Protein AF-A0A0C3G8M4-F1 (afdb_monomer_lite)

Secondary structure (DSSP, 8-state):
-----------------------SS-SS--S---------------SPPPTT-HHHHHHHHHHHHHHHHHH-TTS-GGGHHHHHT-----HHHHHHHGGGS-SSEEPTTT-PEESS-----HHHHHHHHHHHHHHHHHHHHHHHHHHHHHHHHHHHHTT--

Organism: Oidiodendron maius (strain Zn) (NCBI:txid913774)

Sequence (161 aa):
MAFDLSDSEDLHKNSQPQATIQVALQRTVSRASTSNPENTTIEVDTRPIWPGRPELIYQAYLDAKEAWLAINIAVNPAQYRSKRGLTRWSKSWCRQNKKFLPYQRLDLESETLIPGDPNWSYEELYAWLNWDEKKQEEADQEAEAELIAALQVDSAEFGRV

Radius of gyration: 31.01 Å; chains: 1; bounding box: 56×53×123 Å

Foldseek 3Di:
DDDDDDDDDDDDPDDDDDDDPPPDPPDDDPDDDDDDPPPPPPPDPPDDDDCLALVNLLVVVVVVLVVVCVVVVVDDSVCSCVVVVQDDDDPVVLVVCVVVHDQWDADPVVRDTDDDGDPDDSSSSSSSVSVVVVVVVVVVVVVVVVVVVVVVVVVVVVPPD

Structure (mmCIF, N/CA/C/O backbone):
data_AF-A0A0C3G8M4-F1
#
_entry.id   AF-A0A0C3G8M4-F1
#
loop_
_atom_site.group_PDB
_atom_site.id
_atom_site.type_symbol
_atom_site.label_atom_id
_atom_site.label_alt_id
_atom_site.label_comp_id
_atom_site.label_asym_id
_atom_site.label_entity_id
_atom_site.label_seq_id
_atom_site.pdbx_PDB_ins_code
_atom_site.Cartn_x
_atom_site.Cartn_y
_atom_site.Cartn_z
_atom_site.occupancy
_atom_site.B_iso_or_equiv
_atom_site.auth_seq_id
_atom_site.auth_comp_id
_atom_site.auth_asym_id
_atom_site.auth_atom_id
_atom_site.pdbx_PDB_model_num
ATOM 1 N N . MET A 1 1 ? -3.739 -6.462 71.112 1.00 41.91 1 MET A N 1
ATOM 2 C CA . MET A 1 1 ? -5.098 -5.968 71.404 1.00 41.91 1 MET A CA 1
ATOM 3 C C . MET A 1 1 ? -5.813 -5.848 70.076 1.00 41.91 1 MET A C 1
ATOM 5 O O . MET A 1 1 ? -5.418 -5.024 69.265 1.00 41.91 1 MET A O 1
ATOM 9 N N . ALA A 1 2 ? -6.729 -6.778 69.822 1.00 41.50 2 ALA A N 1
ATOM 10 C CA . ALA A 1 2 ? -7.570 -6.814 68.635 1.00 41.50 2 ALA A CA 1
ATOM 11 C C . ALA A 1 2 ? -8.756 -5.864 68.835 1.00 41.50 2 ALA A C 1
ATOM 13 O O . ALA A 1 2 ? -9.318 -5.834 69.929 1.00 41.50 2 ALA A O 1
ATOM 14 N N . PHE A 1 3 ? -9.118 -5.115 67.796 1.00 38.81 3 PHE A N 1
ATOM 15 C CA . PHE A 1 3 ? -10.415 -4.456 67.695 1.00 38.81 3 PHE A CA 1
ATOM 16 C C . PHE A 1 3 ? -11.045 -4.879 66.371 1.00 38.81 3 PHE A C 1
ATOM 18 O O . PHE A 1 3 ? -10.605 -4.487 65.293 1.00 38.81 3 PHE A O 1
ATOM 25 N N . ASP A 1 4 ? -12.009 -5.775 66.527 1.00 44.59 4 ASP A N 1
ATOM 26 C CA . ASP A 1 4 ? -13.005 -6.218 65.565 1.00 44.59 4 ASP A CA 1
ATOM 27 C C . ASP A 1 4 ? -14.141 -5.184 65.546 1.00 44.59 4 ASP A C 1
ATOM 29 O O . ASP A 1 4 ? -14.613 -4.782 66.610 1.00 44.59 4 ASP A O 1
ATOM 33 N N . LEU A 1 5 ? -14.531 -4.734 64.354 1.00 48.66 5 LEU A N 1
ATOM 34 C CA . LEU A 1 5 ? -15.739 -3.948 64.094 1.00 48.66 5 LEU A CA 1
ATOM 35 C C . LEU A 1 5 ? -16.257 -4.335 62.702 1.00 48.66 5 LEU A C 1
ATOM 37 O O . LEU A 1 5 ? -16.061 -3.624 61.716 1.00 48.66 5 LEU A O 1
ATOM 41 N N . SER A 1 6 ? -16.880 -5.510 62.639 1.00 44.38 6 SER A N 1
ATOM 42 C CA . SER A 1 6 ? -17.955 -5.780 61.679 1.00 44.38 6 SER A CA 1
ATOM 43 C C . SER A 1 6 ? -19.245 -5.065 62.127 1.00 44.38 6 SER A C 1
ATOM 45 O O . SER A 1 6 ? -19.394 -4.762 63.307 1.00 44.38 6 SER A O 1
ATOM 47 N N . ASP A 1 7 ? -20.159 -4.854 61.177 1.00 41.88 7 ASP A N 1
ATOM 48 C CA . ASP A 1 7 ? -21.487 -4.210 61.256 1.00 41.88 7 ASP A CA 1
ATOM 49 C C . ASP A 1 7 ? -21.572 -2.676 61.180 1.00 41.88 7 ASP A C 1
ATOM 51 O O . ASP A 1 7 ? -21.443 -1.951 62.163 1.00 41.88 7 ASP A O 1
ATOM 55 N N . SER A 1 8 ? -21.942 -2.197 59.985 1.00 43.78 8 SER A N 1
ATOM 56 C CA . SER A 1 8 ? -22.914 -1.108 59.821 1.00 43.78 8 SER A CA 1
ATOM 57 C C . SER A 1 8 ? -23.471 -1.144 58.390 1.00 43.78 8 SER A C 1
ATOM 59 O O . SER A 1 8 ? -23.094 -0.337 57.538 1.00 43.78 8 SER A O 1
ATOM 61 N N . GLU A 1 9 ? -24.345 -2.115 58.109 1.00 45.56 9 GLU A N 1
ATOM 62 C CA . GLU A 1 9 ? -25.248 -2.048 56.955 1.00 45.56 9 GLU A CA 1
ATOM 63 C C . GLU A 1 9 ? -26.303 -0.948 57.147 1.00 45.56 9 GLU A C 1
ATOM 65 O O . GLU A 1 9 ? -26.713 -0.637 58.263 1.00 45.56 9 GLU A O 1
ATOM 70 N N . ASP A 1 10 ? -26.747 -0.426 56.002 1.00 48.16 10 ASP A N 1
ATOM 71 C CA . ASP A 1 10 ? -27.978 0.325 55.766 1.00 48.16 10 ASP A CA 1
ATOM 72 C C . ASP A 1 10 ? -28.156 1.679 56.453 1.00 48.16 10 ASP A C 1
ATOM 74 O O . ASP A 1 10 ? -28.512 1.747 57.623 1.00 48.16 10 ASP A O 1
ATOM 78 N N . LEU A 1 11 ? -28.088 2.761 55.653 1.00 39.59 11 LEU A N 1
ATOM 79 C CA . LEU A 1 11 ? -29.050 3.878 55.729 1.00 39.59 11 LEU A CA 1
ATOM 80 C C . LEU A 1 11 ? -28.823 4.986 54.683 1.00 39.59 11 LEU A C 1
ATOM 82 O O . LEU A 1 11 ? -28.688 6.137 55.054 1.00 39.59 11 LEU A O 1
ATOM 86 N N . HIS A 1 12 ? -28.882 4.713 53.372 1.00 40.25 12 HIS A N 1
ATOM 87 C CA . HIS A 1 12 ? -29.199 5.779 52.393 1.00 40.25 12 HIS A CA 1
ATOM 88 C C . HIS A 1 12 ? -30.019 5.257 51.200 1.00 40.25 12 HIS A C 1
ATOM 90 O O . HIS A 1 12 ? -29.589 5.274 50.050 1.00 40.25 12 HIS A O 1
ATOM 96 N N . LYS A 1 13 ? -31.262 4.845 51.477 1.00 44.50 13 LYS A N 1
ATOM 97 C CA . LYS A 1 13 ? -32.354 4.870 50.492 1.00 44.50 13 LYS A CA 1
ATOM 98 C C . LYS A 1 13 ? -32.983 6.268 50.496 1.00 44.50 13 LYS A C 1
ATOM 100 O O . LYS A 1 13 ? -33.860 6.544 51.301 1.00 44.50 13 LYS A O 1
ATOM 105 N N . ASN A 1 14 ? -32.530 7.132 49.594 1.00 39.69 14 ASN A N 1
ATOM 106 C CA . ASN A 1 14 ? -33.237 8.333 49.130 1.00 39.69 14 ASN A CA 1
ATOM 107 C C . ASN A 1 14 ? -33.026 8.359 47.608 1.00 39.69 14 ASN A C 1
ATOM 109 O O . ASN A 1 14 ? -31.918 8.598 47.149 1.00 39.69 14 ASN A O 1
ATOM 113 N N . SER A 1 15 ? -33.938 7.802 46.810 1.00 38.66 15 SER A N 1
ATOM 114 C CA . SER A 1 15 ? -35.188 8.428 46.354 1.00 38.66 15 SER A CA 1
ATOM 115 C C . SER A 1 15 ? -34.935 9.716 45.571 1.00 38.66 15 SER A C 1
ATOM 117 O O . SER A 1 15 ? -34.394 10.659 46.142 1.00 38.66 15 SER A O 1
ATOM 119 N N . GLN A 1 16 ? -35.400 9.709 44.308 1.00 41.69 16 GLN A N 1
ATOM 120 C CA . GLN A 1 16 ? -35.705 10.809 43.362 1.00 41.69 16 GLN A CA 1
ATOM 121 C C . GLN A 1 16 ? -35.041 10.588 41.976 1.00 41.69 16 GLN A C 1
ATOM 123 O O . GLN A 1 16 ? -34.040 9.886 41.880 1.00 41.69 16 GLN A O 1
ATOM 128 N N . PRO A 1 17 ? -35.587 11.145 40.879 1.00 42.00 17 PRO A N 1
ATOM 129 C CA . PRO A 1 17 ? -36.802 10.699 40.196 1.00 42.00 17 PRO A CA 1
ATOM 130 C C . PRO A 1 17 ? -36.542 10.451 38.688 1.00 42.00 17 PRO A C 1
ATOM 132 O O . PRO A 1 17 ? -35.476 10.745 38.152 1.00 42.00 17 PRO A O 1
ATOM 135 N N . GLN A 1 18 ? -37.541 9.922 37.976 1.00 41.81 18 GLN A N 1
ATOM 136 C CA . GLN A 1 18 ? -37.611 9.988 36.510 1.00 41.81 18 GLN A CA 1
ATOM 137 C C . GLN A 1 18 ? -37.391 11.430 36.020 1.00 41.81 18 GLN A C 1
ATOM 139 O O . GLN A 1 18 ? -37.989 12.332 36.602 1.00 41.81 18 GLN A O 1
ATOM 144 N N . ALA A 1 19 ? -36.619 11.621 34.939 1.00 43.34 19 ALA A N 1
ATOM 145 C CA . ALA A 1 19 ? -36.952 12.486 33.791 1.00 43.34 19 ALA A CA 1
ATOM 146 C C . ALA A 1 19 ? -35.709 12.976 33.013 1.00 43.34 19 ALA A C 1
ATOM 148 O O . ALA A 1 19 ? -34.816 13.619 33.553 1.00 43.34 19 ALA A O 1
ATOM 149 N N . THR A 1 20 ? -35.766 12.769 31.694 1.00 44.38 20 THR A N 1
ATOM 150 C CA . THR A 1 20 ? -35.344 13.741 30.671 1.00 44.38 20 THR A CA 1
ATOM 151 C C . THR A 1 20 ? -33.845 13.995 30.476 1.00 44.38 20 THR A C 1
ATOM 153 O O . THR A 1 20 ? -33.296 15.001 30.910 1.00 44.38 20 THR A O 1
ATOM 156 N N . ILE A 1 21 ? -33.228 13.184 29.611 1.00 40.62 21 ILE A N 1
ATOM 157 C CA . ILE A 1 21 ? -32.166 13.661 28.710 1.00 40.62 21 ILE A CA 1
ATOM 158 C C . ILE A 1 21 ? -32.706 13.572 27.276 1.00 40.62 21 ILE A C 1
ATOM 160 O O . ILE A 1 21 ? -32.332 12.724 26.477 1.00 40.62 21 ILE A O 1
ATOM 164 N N . GLN A 1 22 ? -33.665 14.448 26.976 1.00 45.41 22 GLN A N 1
ATOM 165 C CA . GLN A 1 22 ? -34.010 14.866 25.617 1.00 45.41 22 GLN A CA 1
ATOM 166 C C . GLN A 1 22 ? -33.987 16.394 25.581 1.00 45.41 22 GLN A C 1
ATOM 168 O O . GLN A 1 22 ? -35.030 17.027 25.502 1.00 45.41 22 GLN A O 1
ATOM 173 N N . VAL A 1 23 ? -32.812 17.017 25.688 1.00 47.03 23 VAL A N 1
ATOM 174 C CA . VAL A 1 23 ? -32.671 18.452 25.390 1.00 47.03 23 VAL A CA 1
ATOM 175 C C . VAL A 1 23 ? -31.271 18.732 24.844 1.00 47.03 23 VAL A C 1
ATOM 177 O O . VAL A 1 23 ? -30.410 19.241 25.550 1.00 47.03 23 VAL A O 1
ATOM 180 N N . ALA A 1 24 ? -31.026 18.393 23.576 1.00 42.16 24 ALA A N 1
ATOM 181 C CA . ALA A 1 24 ? -29.921 18.981 22.807 1.00 42.16 24 ALA A CA 1
ATOM 182 C C . ALA A 1 24 ? -30.136 18.904 21.282 1.00 42.16 24 ALA A C 1
ATOM 184 O O . ALA A 1 24 ? -29.177 18.784 20.536 1.00 42.16 24 ALA A O 1
ATOM 185 N N . LEU A 1 25 ? -31.381 18.967 20.794 1.00 40.12 25 LEU A N 1
ATOM 186 C CA . LEU A 1 25 ? -31.684 19.070 19.353 1.00 40.12 25 LEU A CA 1
ATOM 187 C C . LEU A 1 25 ? -32.881 20.002 19.081 1.00 40.12 25 LEU A C 1
ATOM 189 O O . LEU A 1 25 ? -33.701 19.759 18.206 1.00 40.12 25 LEU A O 1
ATOM 193 N N . GLN A 1 26 ? -33.007 21.093 19.844 1.00 41.41 26 GLN A N 1
ATOM 194 C CA . GLN A 1 26 ? -33.998 22.145 19.576 1.00 41.41 26 GLN A CA 1
ATOM 195 C C . GLN A 1 26 ? -33.405 23.534 19.824 1.00 41.41 26 GLN A C 1
ATOM 197 O O . GLN A 1 26 ? -33.771 24.250 20.750 1.00 41.41 26 GLN A O 1
ATOM 202 N N . ARG A 1 27 ? -32.453 23.933 18.982 1.00 42.72 27 ARG A N 1
ATOM 203 C CA . ARG A 1 27 ? -32.074 25.343 18.824 1.00 42.72 27 ARG A CA 1
ATOM 204 C C . ARG A 1 27 ? -31.652 25.571 17.381 1.00 42.72 27 ARG A C 1
ATOM 206 O O . ARG A 1 27 ? -30.467 25.653 17.104 1.00 42.72 27 ARG A O 1
ATOM 213 N N . THR A 1 28 ? -32.625 25.584 16.469 1.00 40.97 28 THR A N 1
ATOM 214 C CA . THR A 1 28 ? -32.551 26.249 15.144 1.00 40.97 28 THR A CA 1
ATOM 215 C C . THR A 1 28 ? -33.826 26.082 14.310 1.00 40.97 28 THR A C 1
ATOM 217 O O . THR A 1 28 ? -33.756 26.144 13.095 1.00 40.97 28 THR A O 1
ATOM 220 N N . VAL A 1 29 ? -35.026 25.932 14.885 1.00 41.84 29 VAL A N 1
ATOM 221 C CA . VAL A 1 29 ? -36.238 26.036 14.045 1.00 41.84 29 VAL A CA 1
ATOM 222 C C . VAL A 1 29 ? -37.380 26.733 14.776 1.00 41.84 29 VAL A C 1
ATOM 224 O O . VAL A 1 29 ? -38.409 26.149 15.084 1.00 41.84 29 VAL A O 1
ATOM 227 N N . SER A 1 30 ? -37.200 28.031 15.018 1.00 41.69 30 SER A N 1
ATOM 228 C CA . SER A 1 30 ? -38.326 28.959 15.160 1.00 41.69 30 SER A CA 1
ATOM 229 C C . SER A 1 30 ? -38.272 29.968 14.024 1.00 41.69 30 SER A C 1
ATOM 231 O O . SER A 1 30 ? -38.006 31.150 14.222 1.00 41.69 30 SER A O 1
ATOM 233 N N . ARG A 1 31 ? -38.520 29.486 12.808 1.00 38.66 31 ARG A N 1
ATOM 234 C CA . ARG A 1 31 ? -39.143 30.296 11.765 1.00 38.66 31 ARG A CA 1
ATOM 235 C C . ARG A 1 31 ? -39.993 29.370 10.913 1.00 38.66 31 ARG A C 1
ATOM 237 O O . ARG A 1 31 ? -39.484 28.615 10.096 1.00 38.66 31 ARG A O 1
ATOM 244 N N . ALA A 1 32 ? -41.288 29.394 11.197 1.00 46.16 32 ALA A N 1
ATOM 245 C CA . ALA A 1 32 ? -42.295 28.662 10.459 1.00 46.16 32 ALA A CA 1
ATOM 246 C C . ALA A 1 32 ? -42.182 28.959 8.959 1.00 46.16 32 ALA A C 1
ATOM 248 O O . ALA A 1 32 ? -42.226 30.115 8.536 1.00 46.16 32 ALA A O 1
ATOM 249 N N . SER A 1 33 ? -42.064 27.905 8.164 1.00 39.47 33 SER A N 1
ATOM 250 C CA . SER A 1 33 ? -42.537 27.851 6.787 1.00 39.47 33 SER A CA 1
ATOM 251 C C . SER A 1 33 ? -42.895 26.397 6.510 1.00 39.47 33 SER A C 1
ATOM 253 O O . SER A 1 33 ? -42.067 25.502 6.614 1.00 39.47 33 SER A O 1
ATOM 255 N N . THR A 1 34 ? -44.178 26.182 6.265 1.00 5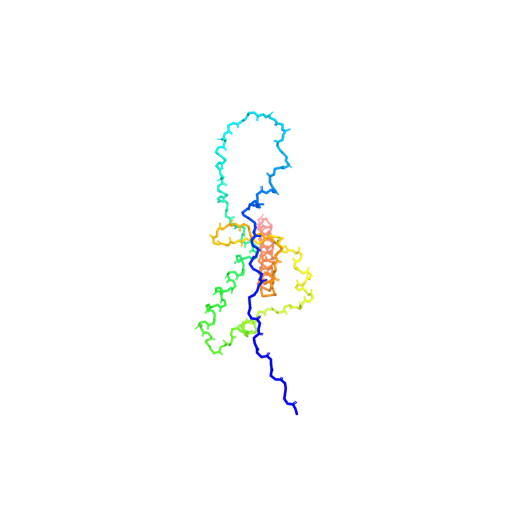0.72 34 THR A N 1
ATOM 256 C CA . THR A 1 34 ? -44.781 24.980 5.697 1.00 50.72 34 THR A CA 1
ATOM 257 C C . THR A 1 34 ? -43.961 24.419 4.538 1.00 50.72 34 THR A C 1
ATOM 259 O O . THR A 1 34 ? -43.862 25.065 3.498 1.00 50.72 34 THR A O 1
ATOM 262 N N . SER A 1 35 ? -43.469 23.191 4.671 1.00 43.62 35 SER A N 1
ATOM 263 C CA . SER A 1 35 ? -43.140 22.340 3.529 1.00 43.62 35 SER A CA 1
ATOM 264 C C . SER A 1 35 ? -43.326 20.877 3.922 1.00 43.62 35 SER A C 1
ATOM 266 O O . SER A 1 35 ? -43.003 20.486 5.041 1.00 43.62 35 SER A O 1
ATOM 268 N N . ASN A 1 36 ? -43.929 20.122 3.002 1.00 47.25 36 ASN A N 1
ATOM 269 C CA . ASN A 1 36 ? -44.209 18.687 3.037 1.00 47.25 36 ASN A CA 1
ATOM 270 C C . ASN A 1 36 ? -43.130 17.842 3.737 1.00 47.25 36 ASN A C 1
ATOM 272 O O . ASN A 1 36 ? -41.952 18.198 3.672 1.00 47.25 36 ASN A O 1
ATOM 276 N N . PRO A 1 37 ? -43.479 16.654 4.272 1.00 48.56 37 PRO A N 1
ATOM 277 C CA . PRO A 1 37 ? -42.498 15.590 4.406 1.00 48.56 37 PRO A CA 1
ATOM 278 C C . PRO A 1 37 ? -42.098 15.161 2.988 1.00 48.56 37 PRO A C 1
ATOM 280 O O . PRO A 1 37 ? -42.652 14.220 2.423 1.00 48.56 37 PRO A O 1
ATOM 283 N N . GLU A 1 38 ? -41.180 15.900 2.366 1.00 48.91 38 GLU A N 1
ATOM 284 C CA . GLU A 1 38 ? -40.425 15.385 1.237 1.00 48.91 38 GLU A CA 1
ATOM 285 C C . GLU A 1 38 ? -39.662 14.186 1.773 1.00 48.91 38 GLU A C 1
ATOM 287 O O . GLU A 1 38 ? -38.688 14.307 2.517 1.00 48.91 38 GLU A O 1
ATOM 292 N N . ASN A 1 39 ? -40.200 13.017 1.438 1.00 50.53 39 ASN A N 1
ATOM 293 C CA . ASN A 1 39 ? -39.526 11.740 1.448 1.00 50.53 39 ASN A CA 1
ATOM 294 C C . ASN A 1 39 ? -38.190 11.942 0.724 1.00 50.53 39 ASN A C 1
ATOM 296 O O . ASN A 1 39 ? -38.127 11.867 -0.504 1.00 50.53 39 ASN A O 1
ATOM 300 N N . THR A 1 40 ? -37.155 12.319 1.479 1.00 52.19 40 THR A N 1
ATOM 301 C CA . THR A 1 40 ? -35.810 12.510 0.955 1.00 52.19 40 THR A CA 1
ATOM 302 C C . THR A 1 40 ? -35.338 11.109 0.635 1.00 52.19 40 THR A C 1
ATOM 304 O O . THR A 1 40 ? -34.847 10.382 1.495 1.00 52.19 40 THR A O 1
ATOM 307 N N . THR A 1 41 ? -35.628 10.682 -0.587 1.00 56.38 41 THR A N 1
ATOM 308 C CA . THR A 1 41 ? -35.138 9.423 -1.117 1.00 56.38 41 THR A CA 1
ATOM 309 C C . THR A 1 41 ? -33.634 9.627 -1.167 1.00 56.38 41 THR A C 1
ATOM 311 O O . THR A 1 41 ? -33.157 10.441 -1.953 1.00 56.38 41 THR A O 1
ATOM 314 N N . ILE A 1 42 ? -32.908 9.019 -0.228 1.00 61.78 42 ILE A N 1
ATOM 315 C CA . ILE A 1 42 ? -31.449 9.025 -0.239 1.00 61.78 42 ILE A CA 1
ATOM 316 C C . ILE A 1 42 ? -31.088 8.298 -1.530 1.00 61.78 42 ILE A C 1
ATOM 318 O O . ILE A 1 42 ? -31.221 7.077 -1.604 1.00 61.78 42 ILE A O 1
ATOM 322 N N . GLU A 1 43 ? -30.753 9.049 -2.579 1.00 66.44 43 GLU A N 1
ATOM 323 C CA . GLU A 1 43 ? -30.193 8.456 -3.784 1.00 66.44 43 GLU A CA 1
ATOM 324 C C . GLU A 1 43 ? -28.921 7.729 -3.360 1.00 66.44 43 GLU A C 1
ATOM 326 O O . GLU A 1 43 ? -27.967 8.335 -2.871 1.00 66.44 43 GLU A O 1
ATOM 331 N N . VAL A 1 44 ? -28.956 6.404 -3.476 1.00 64.44 44 VAL A N 1
ATOM 332 C CA . VAL A 1 44 ? -27.786 5.562 -3.259 1.00 64.44 44 VAL A CA 1
ATOM 333 C C . VAL A 1 44 ? -26.803 5.909 -4.371 1.00 64.44 44 VAL A C 1
ATOM 335 O O . VAL A 1 44 ? -27.129 5.759 -5.548 1.00 64.44 44 VAL A O 1
ATOM 338 N N . ASP A 1 45 ? -25.627 6.420 -4.010 1.00 68.00 45 ASP A N 1
ATOM 339 C CA . ASP A 1 45 ? -24.566 6.697 -4.976 1.00 68.00 45 ASP A CA 1
ATOM 340 C C . ASP A 1 45 ? -24.092 5.364 -5.567 1.00 68.00 45 ASP A C 1
ATOM 342 O O . ASP A 1 45 ? -23.463 4.567 -4.883 1.00 68.00 45 ASP A O 1
ATOM 3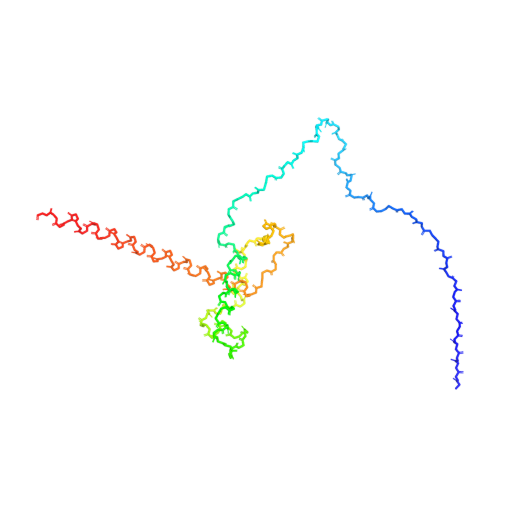46 N N . THR A 1 46 ? -24.435 5.094 -6.827 1.00 76.88 46 THR A N 1
ATOM 347 C CA . THR A 1 46 ? -24.088 3.838 -7.511 1.00 76.88 46 THR A CA 1
ATOM 348 C C . THR A 1 46 ? -22.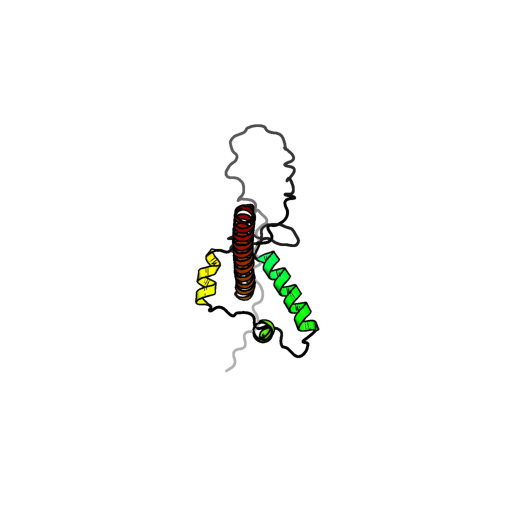752 3.913 -8.248 1.00 76.88 46 THR A C 1
ATOM 350 O O . THR A 1 46 ? -22.458 3.055 -9.085 1.00 76.88 46 THR A O 1
ATOM 353 N N . ARG A 1 47 ? -21.967 4.982 -8.060 1.00 79.81 47 ARG A N 1
ATOM 354 C CA . ARG A 1 47 ? -20.675 5.110 -8.740 1.00 79.81 47 ARG A CA 1
ATOM 355 C C . ARG A 1 47 ? -19.686 4.102 -8.159 1.00 79.81 47 ARG A C 1
ATOM 357 O O . ARG A 1 47 ? -19.607 3.965 -6.942 1.00 79.81 47 ARG A O 1
ATOM 364 N N . PRO A 1 48 ? -18.890 3.432 -9.009 1.00 82.38 48 PRO A N 1
ATOM 365 C CA . PRO A 1 48 ? -17.896 2.495 -8.521 1.00 82.38 48 PRO A CA 1
ATOM 366 C C . PRO A 1 48 ? -16.889 3.218 -7.627 1.00 82.38 48 PRO A C 1
ATOM 368 O O . PRO A 1 48 ? -16.448 4.334 -7.930 1.00 82.38 48 PRO A O 1
ATOM 371 N N . ILE A 1 49 ? -16.498 2.556 -6.540 1.00 84.81 49 ILE A N 1
ATOM 372 C CA . ILE A 1 49 ? -15.450 3.049 -5.652 1.00 84.81 49 ILE A CA 1
ATOM 373 C C . ILE A 1 49 ? -14.170 3.237 -6.473 1.00 84.81 49 ILE A C 1
ATOM 375 O O . ILE A 1 49 ? -13.747 2.356 -7.222 1.00 84.81 49 ILE A O 1
ATOM 379 N N . TRP A 1 50 ? -13.539 4.404 -6.332 1.00 85.44 50 TRP A N 1
ATOM 380 C CA . TRP A 1 50 ? -12.293 4.699 -7.032 1.00 85.44 50 TRP A CA 1
ATOM 381 C C . TRP A 1 50 ? -11.203 3.667 -6.672 1.00 85.44 50 TRP A C 1
ATOM 383 O O . TRP A 1 50 ? -10.916 3.490 -5.485 1.00 85.44 50 TRP A O 1
ATOM 393 N N . PRO A 1 51 ? -10.546 3.021 -7.657 1.00 86.12 51 PRO A N 1
ATOM 394 C CA . PRO A 1 51 ? -9.626 1.904 -7.411 1.00 86.12 51 PRO A CA 1
ATOM 395 C C . PRO A 1 51 ? -8.360 2.285 -6.634 1.00 86.12 51 PRO A C 1
ATOM 397 O O . PRO A 1 51 ? -7.698 1.410 -6.086 1.00 86.12 51 PRO A O 1
ATOM 400 N N . GLY A 1 52 ? -8.016 3.576 -6.569 1.00 88.31 52 GLY A N 1
ATOM 401 C CA . GLY A 1 52 ? -6.899 4.071 -5.762 1.00 88.31 52 GLY A CA 1
ATOM 402 C C . GLY A 1 52 ? -7.236 4.296 -4.283 1.00 88.31 52 GLY A C 1
ATOM 403 O O . GLY A 1 52 ? -6.402 4.812 -3.535 1.00 88.31 52 GLY A O 1
ATOM 404 N N . ARG A 1 53 ? -8.456 3.956 -3.834 1.00 91.94 53 ARG A N 1
ATOM 405 C CA . ARG A 1 53 ? -8.821 4.047 -2.415 1.00 91.94 53 ARG A CA 1
ATOM 406 C C . ARG A 1 53 ? -7.905 3.139 -1.580 1.00 91.94 53 ARG A C 1
ATOM 408 O O . ARG A 1 53 ? -7.780 1.955 -1.903 1.00 91.94 53 ARG A O 1
ATOM 415 N N . PRO A 1 54 ? -7.297 3.648 -0.493 1.00 94.12 54 PRO A N 1
ATOM 416 C CA . PRO A 1 54 ? -6.364 2.861 0.311 1.00 94.12 54 PRO A CA 1
ATOM 417 C C . PRO A 1 54 ? -6.972 1.584 0.892 1.00 94.12 54 PRO A C 1
ATOM 419 O O . PRO A 1 54 ? -6.261 0.598 1.050 1.00 94.12 54 PRO A O 1
ATOM 422 N N . GLU A 1 55 ? -8.272 1.577 1.186 1.00 94.62 55 GLU A N 1
ATOM 423 C CA . GLU A 1 55 ? -8.978 0.404 1.698 1.00 94.62 55 GLU A CA 1
ATOM 424 C C . GLU A 1 55 ? -9.027 -0.726 0.669 1.00 94.62 55 GLU A C 1
ATOM 426 O O . GLU A 1 55 ? -8.693 -1.860 1.005 1.00 94.62 55 GLU A O 1
ATOM 431 N N . LEU A 1 56 ? -9.354 -0.419 -0.591 1.00 94.81 56 LEU A N 1
ATOM 432 C CA . LEU A 1 56 ? -9.339 -1.405 -1.677 1.00 94.81 56 LEU A CA 1
ATOM 433 C C . LEU A 1 56 ? -7.928 -1.946 -1.917 1.00 94.81 56 LEU A C 1
ATOM 435 O O . LEU A 1 56 ? -7.730 -3.151 -2.065 1.00 94.81 56 LEU A O 1
ATOM 439 N N . ILE A 1 57 ? -6.933 -1.055 -1.913 1.00 95.69 57 ILE A N 1
ATOM 440 C CA . ILE A 1 57 ? -5.525 -1.432 -2.075 1.00 95.69 57 ILE A CA 1
ATOM 441 C C . ILE A 1 57 ? -5.081 -2.354 -0.935 1.00 95.69 57 ILE A C 1
ATOM 443 O O . ILE A 1 57 ? -4.384 -3.345 -1.164 1.00 95.69 57 ILE A O 1
ATOM 447 N N . TYR A 1 58 ? -5.482 -2.042 0.297 1.00 96.44 58 TYR A N 1
ATOM 448 C CA . TYR A 1 58 ? -5.134 -2.851 1.453 1.00 96.44 58 TYR A CA 1
ATOM 449 C C . TYR A 1 58 ? -5.831 -4.213 1.434 1.00 96.44 58 TYR A C 1
ATOM 451 O O . TYR A 1 58 ? -5.175 -5.212 1.723 1.00 96.44 58 TYR A O 1
ATOM 459 N N . GLN A 1 59 ? -7.099 -4.280 1.017 1.00 96.12 59 GLN A N 1
ATOM 460 C CA . GLN A 1 59 ? -7.809 -5.547 0.835 1.00 96.12 59 GLN A CA 1
ATOM 461 C C . GLN A 1 59 ? -7.089 -6.443 -0.181 1.00 96.12 59 GLN A C 1
ATOM 463 O O . GLN A 1 59 ? -6.727 -7.571 0.142 1.00 96.12 59 GLN A O 1
ATOM 468 N N . ALA A 1 60 ? -6.749 -5.907 -1.357 1.00 95.69 60 ALA A N 1
ATOM 469 C CA . ALA A 1 60 ? -5.998 -6.651 -2.368 1.00 95.69 60 ALA A CA 1
ATOM 470 C C . ALA A 1 60 ? -4.621 -7.119 -1.855 1.00 95.69 60 ALA A C 1
ATOM 472 O O . ALA A 1 60 ? -4.156 -8.214 -2.180 1.00 95.69 60 ALA A O 1
ATOM 473 N N . TYR A 1 61 ? -3.956 -6.307 -1.027 1.00 96.12 61 TYR A N 1
ATOM 474 C CA . TYR A 1 61 ? -2.709 -6.694 -0.368 1.00 96.12 61 TYR A CA 1
ATOM 475 C C . TYR A 1 61 ? -2.904 -7.847 0.628 1.00 96.12 61 TYR A C 1
ATOM 477 O O . TYR A 1 61 ? -2.046 -8.733 0.687 1.00 96.12 61 TYR A O 1
ATOM 485 N N . LEU A 1 62 ? -3.994 -7.854 1.402 1.00 96.44 62 LEU A N 1
ATOM 486 C CA . LEU A 1 62 ? -4.317 -8.934 2.336 1.00 96.44 62 LEU A CA 1
ATOM 487 C C . LEU A 1 62 ? -4.609 -10.238 1.597 1.00 96.44 62 LEU A C 1
ATOM 489 O O . LEU A 1 62 ? -4.010 -11.255 1.943 1.00 96.44 62 LEU A O 1
ATOM 493 N N . ASP A 1 63 ? -5.410 -10.189 0.536 1.00 97.06 63 ASP A N 1
ATOM 494 C CA . ASP A 1 63 ? -5.730 -11.362 -0.282 1.00 97.06 63 ASP A CA 1
ATOM 495 C C . ASP A 1 63 ? -4.453 -11.953 -0.907 1.00 97.06 63 ASP A C 1
ATOM 497 O O . ASP A 1 63 ? -4.193 -13.158 -0.842 1.00 97.06 63 ASP A O 1
ATOM 501 N N . ALA A 1 64 ? -3.575 -11.096 -1.445 1.00 95.44 64 ALA A N 1
ATOM 502 C CA . ALA A 1 64 ? -2.284 -11.515 -1.990 1.00 95.44 64 ALA A CA 1
ATOM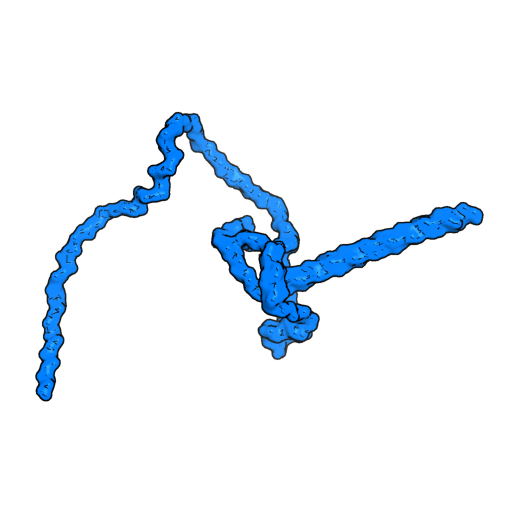 503 C C . ALA A 1 64 ? -1.350 -12.101 -0.917 1.00 95.44 64 ALA A C 1
ATOM 505 O O . ALA A 1 64 ? -0.611 -13.057 -1.178 1.00 95.44 64 ALA A O 1
ATOM 506 N N . LYS A 1 65 ? -1.368 -11.531 0.292 1.00 96.19 65 LYS A N 1
ATOM 507 C CA . LYS A 1 65 ? -0.603 -12.015 1.444 1.00 96.19 65 LYS A CA 1
ATOM 508 C C . LYS A 1 65 ? -1.094 -13.386 1.890 1.00 96.19 65 LYS A C 1
ATOM 510 O O . LYS A 1 65 ? -0.268 -14.274 2.091 1.00 96.19 65 LYS A O 1
ATOM 515 N N . GLU A 1 66 ? -2.401 -13.570 2.016 1.00 97.00 66 GLU A N 1
ATOM 516 C CA . GLU A 1 66 ? -3.016 -14.839 2.398 1.00 97.00 66 GLU A CA 1
ATOM 517 C C . GLU A 1 66 ? -2.722 -15.929 1.365 1.00 97.00 66 GLU A C 1
ATOM 519 O O . GLU A 1 66 ? -2.185 -16.978 1.723 1.00 97.00 66 GLU A O 1
ATOM 524 N N . ALA A 1 67 ? -2.945 -15.650 0.078 1.00 97.25 67 ALA A N 1
ATOM 525 C CA . ALA A 1 67 ? -2.659 -16.590 -1.004 1.00 97.25 67 ALA A CA 1
ATOM 526 C C . ALA A 1 67 ? -1.183 -17.019 -1.023 1.00 97.25 67 ALA A C 1
ATOM 528 O O . ALA A 1 67 ? -0.858 -18.193 -1.210 1.00 97.25 67 ALA A O 1
ATOM 529 N N . TRP A 1 68 ? -0.262 -16.081 -0.790 1.00 97.12 68 TRP A N 1
ATOM 530 C CA . TRP A 1 68 ? 1.161 -16.399 -0.742 1.00 97.12 68 TRP A CA 1
ATOM 531 C C . TRP A 1 68 ? 1.543 -17.219 0.495 1.00 97.12 68 TRP A C 1
ATOM 533 O O . TRP A 1 68 ? 2.346 -18.150 0.385 1.00 97.12 68 TRP A O 1
ATOM 543 N N . LEU A 1 69 ? 0.979 -16.902 1.665 1.00 96.75 69 LEU A N 1
ATOM 544 C CA . LEU A 1 69 ? 1.223 -17.637 2.910 1.00 96.75 69 LEU A CA 1
ATOM 545 C C . LEU A 1 69 ? 0.624 -19.048 2.877 1.00 96.75 69 LEU A C 1
ATOM 547 O O . LEU A 1 69 ? 1.235 -19.964 3.420 1.00 96.75 69 LEU A O 1
ATOM 551 N N . ALA A 1 70 ? -0.497 -19.249 2.180 1.00 96.12 70 ALA A N 1
ATOM 552 C CA . ALA A 1 70 ? -1.081 -20.572 1.955 1.00 96.12 70 ALA A CA 1
ATOM 553 C C . ALA A 1 70 ? -0.126 -21.509 1.192 1.00 96.12 70 ALA A C 1
ATOM 555 O O . ALA A 1 70 ? -0.087 -22.708 1.454 1.00 96.12 70 ALA A O 1
ATOM 556 N N . ILE A 1 71 ? 0.691 -20.958 0.287 1.00 97.06 71 ILE A N 1
ATOM 557 C CA . ILE A 1 71 ? 1.744 -21.700 -0.425 1.00 97.06 71 ILE A CA 1
ATOM 558 C C . ILE A 1 71 ? 3.007 -21.831 0.447 1.00 97.06 71 ILE A C 1
ATOM 560 O O . ILE A 1 71 ? 3.700 -22.845 0.407 1.00 97.06 71 ILE A O 1
ATOM 564 N N . ASN A 1 72 ? 3.311 -20.816 1.260 1.00 95.62 72 ASN A N 1
ATOM 565 C CA . ASN A 1 72 ? 4.538 -20.708 2.055 1.00 95.62 72 ASN A CA 1
ATOM 566 C C . ASN A 1 72 ? 4.266 -20.893 3.555 1.00 95.62 72 ASN A C 1
ATOM 568 O O . ASN A 1 72 ? 4.620 -20.043 4.371 1.00 95.62 72 ASN A O 1
ATOM 572 N N . ILE A 1 73 ? 3.676 -22.033 3.920 1.00 94.69 73 ILE A N 1
ATOM 573 C CA . ILE A 1 73 ? 3.141 -22.320 5.266 1.00 94.69 73 ILE A CA 1
ATOM 574 C C . ILE A 1 73 ? 4.197 -22.172 6.381 1.00 94.69 73 ILE A C 1
ATOM 576 O O . ILE A 1 73 ? 3.880 -21.797 7.506 1.00 94.69 73 ILE A O 1
ATOM 580 N N . ALA A 1 74 ? 5.474 -22.430 6.079 1.00 95.25 74 ALA A N 1
ATOM 581 C CA . ALA A 1 74 ? 6.571 -22.310 7.044 1.00 95.25 74 ALA A CA 1
ATOM 582 C C . ALA A 1 74 ? 6.947 -20.853 7.390 1.00 95.25 74 ALA A C 1
ATOM 584 O O . ALA A 1 74 ? 7.735 -20.615 8.309 1.00 95.25 74 ALA A O 1
ATOM 585 N N . VAL A 1 75 ? 6.437 -19.869 6.647 1.00 95.12 75 VAL A N 1
ATOM 586 C CA . VAL A 1 75 ? 6.760 -18.456 6.844 1.00 95.12 75 VAL A CA 1
ATOM 587 C C . VAL A 1 75 ? 5.787 -17.836 7.838 1.00 95.12 75 VAL A C 1
ATOM 589 O O . VAL A 1 75 ? 4.576 -17.850 7.647 1.00 95.12 75 VAL A O 1
ATOM 592 N N . ASN A 1 76 ? 6.325 -17.216 8.890 1.00 94.88 76 ASN A N 1
ATOM 593 C CA . ASN A 1 76 ? 5.507 -16.444 9.819 1.00 94.88 76 ASN A CA 1
ATOM 594 C C . ASN A 1 76 ? 4.863 -15.246 9.080 1.00 94.88 76 ASN A C 1
ATOM 596 O O . ASN A 1 76 ? 5.592 -14.509 8.407 1.00 94.88 76 ASN A O 1
ATOM 600 N N . PRO A 1 77 ? 3.554 -14.974 9.248 1.00 93.75 77 PRO A N 1
ATOM 601 C CA . PRO A 1 77 ? 2.879 -13.848 8.596 1.00 93.75 77 PRO A CA 1
ATOM 602 C C . PRO A 1 77 ? 3.554 -12.482 8.802 1.00 93.75 77 PRO A C 1
ATOM 604 O O . PRO A 1 77 ? 3.518 -11.635 7.909 1.00 93.75 77 PRO A O 1
ATOM 607 N N . ALA A 1 78 ? 4.224 -12.259 9.938 1.00 91.75 78 ALA A N 1
ATOM 608 C CA . ALA A 1 78 ? 4.977 -11.031 10.214 1.00 91.75 78 ALA A CA 1
ATOM 609 C C . ALA A 1 78 ? 6.238 -10.877 9.339 1.00 91.75 78 ALA A C 1
ATOM 611 O O . ALA A 1 78 ? 6.729 -9.767 9.136 1.00 91.75 78 ALA A O 1
ATOM 612 N N . GLN A 1 79 ? 6.766 -11.983 8.808 1.00 93.94 79 GLN A N 1
ATOM 613 C CA . GLN A 1 79 ? 7.906 -12.014 7.888 1.00 93.94 79 GLN A CA 1
ATOM 614 C C . GLN A 1 79 ? 7.483 -11.958 6.415 1.00 93.94 79 GLN A C 1
ATOM 616 O O . GLN A 1 79 ? 8.349 -11.930 5.544 1.00 93.94 79 GLN A O 1
ATOM 621 N N . TYR A 1 80 ? 6.179 -11.913 6.123 1.00 94.88 80 TYR A N 1
ATOM 622 C CA . TYR A 1 80 ? 5.653 -11.914 4.758 1.00 94.88 80 TYR A CA 1
ATOM 623 C C . TYR A 1 80 ? 6.372 -10.908 3.851 1.00 94.88 80 TYR A C 1
ATOM 625 O O . TYR A 1 80 ? 6.955 -11.296 2.844 1.00 94.88 80 TYR A O 1
ATOM 633 N N . ARG A 1 81 ? 6.407 -9.626 4.238 1.00 93.50 81 ARG A N 1
ATOM 634 C CA . ARG A 1 81 ? 6.989 -8.569 3.395 1.00 93.50 81 ARG A CA 1
ATOM 635 C C . ARG A 1 81 ? 8.461 -8.815 3.080 1.00 93.50 81 ARG A C 1
ATOM 637 O O . ARG A 1 81 ? 8.856 -8.702 1.926 1.00 93.50 81 ARG A O 1
ATOM 644 N N . SER A 1 82 ? 9.259 -9.179 4.086 1.00 94.12 82 SER A N 1
ATOM 645 C CA . SER A 1 82 ? 10.691 -9.417 3.886 1.00 94.12 82 SER A CA 1
ATOM 646 C C . SER A 1 82 ? 10.949 -10.658 3.037 1.00 94.12 82 SER A C 1
ATOM 648 O O . SER A 1 82 ? 11.842 -10.635 2.197 1.00 94.12 82 SER A O 1
ATOM 650 N N . LYS A 1 83 ? 10.154 -11.722 3.201 1.00 95.38 83 LYS A N 1
ATOM 651 C CA . LYS A 1 83 ? 10.267 -12.945 2.390 1.00 95.38 83 LYS A CA 1
ATOM 652 C C . LYS A 1 83 ? 9.751 -12.774 0.965 1.00 95.38 83 LYS A C 1
ATOM 654 O O . LYS A 1 83 ? 10.263 -13.418 0.059 1.00 95.38 83 LYS A O 1
ATOM 659 N N . ARG A 1 84 ? 8.780 -11.885 0.765 1.00 93.50 84 ARG A N 1
ATOM 660 C CA . ARG A 1 84 ? 8.249 -11.512 -0.549 1.00 93.50 84 ARG A CA 1
ATOM 661 C C . ARG A 1 84 ? 9.142 -10.507 -1.289 1.00 93.50 84 ARG A C 1
ATOM 663 O O . ARG A 1 84 ? 8.893 -10.248 -2.457 1.00 93.50 84 ARG A O 1
ATOM 670 N N . GLY A 1 85 ? 10.161 -9.954 -0.625 1.00 93.56 85 GLY A N 1
ATOM 671 C CA . GLY A 1 85 ? 11.038 -8.928 -1.195 1.00 93.56 85 GLY A CA 1
ATOM 672 C C . GLY A 1 85 ? 10.368 -7.559 -1.337 1.00 93.56 85 GLY A C 1
ATOM 673 O O . GLY A 1 85 ? 10.832 -6.738 -2.116 1.00 93.56 85 GLY A O 1
ATOM 674 N N . LEU A 1 86 ? 9.279 -7.305 -0.605 1.00 92.56 86 LEU A N 1
ATOM 675 C CA . LEU A 1 86 ? 8.572 -6.028 -0.663 1.00 92.56 86 LEU A CA 1
ATOM 676 C C . LEU A 1 86 ? 9.346 -4.945 0.091 1.00 92.56 86 LEU A C 1
ATOM 678 O O . LEU A 1 86 ? 9.774 -5.156 1.234 1.00 92.56 86 LEU A O 1
ATOM 682 N N . THR A 1 87 ? 9.439 -3.763 -0.517 1.00 91.44 87 THR A N 1
ATOM 683 C CA . THR A 1 87 ? 10.116 -2.592 0.044 1.00 91.44 87 THR A CA 1
ATOM 684 C C . THR A 1 87 ? 9.582 -2.262 1.434 1.00 91.44 87 THR A C 1
ATOM 686 O O . THR A 1 87 ? 8.381 -2.311 1.707 1.00 91.44 87 THR A O 1
ATOM 689 N N . ARG A 1 88 ? 10.475 -1.934 2.369 1.00 90.94 88 ARG A N 1
ATOM 690 C CA . ARG A 1 88 ? 10.088 -1.481 3.708 1.00 90.94 88 ARG A CA 1
ATOM 691 C C . ARG A 1 88 ? 10.545 -0.051 3.910 1.00 90.94 88 ARG A C 1
ATOM 693 O O . ARG A 1 88 ? 11.714 0.202 4.182 1.00 90.94 88 ARG A O 1
ATOM 700 N N . TRP A 1 89 ? 9.601 0.877 3.844 1.00 92.44 89 TRP A N 1
ATOM 701 C CA . TRP A 1 89 ? 9.895 2.285 4.069 1.00 92.44 89 TRP A CA 1
ATOM 702 C C . TRP A 1 89 ? 10.124 2.606 5.545 1.00 92.44 89 TRP A C 1
ATOM 704 O O . TRP A 1 89 ? 9.593 1.961 6.462 1.00 92.44 89 TRP A O 1
ATOM 714 N N . SER A 1 90 ? 10.920 3.650 5.774 1.00 94.00 90 SER A N 1
ATOM 715 C CA . SER A 1 90 ? 11.177 4.170 7.113 1.00 94.00 90 SER A CA 1
ATOM 716 C C . SER A 1 90 ? 9.909 4.776 7.728 1.00 94.00 90 SER A C 1
ATOM 718 O O . SER A 1 90 ? 9.044 5.307 7.031 1.00 94.00 90 SER A O 1
ATOM 720 N N . LYS A 1 91 ? 9.809 4.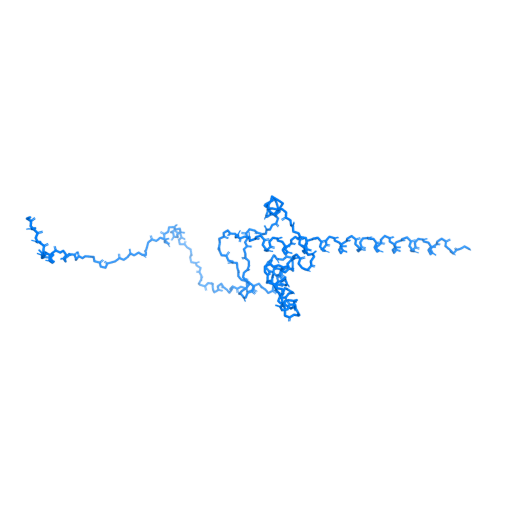772 9.065 1.00 92.88 91 LYS A N 1
ATOM 721 C CA . LYS A 1 91 ? 8.670 5.395 9.770 1.00 92.88 91 LYS A CA 1
ATOM 722 C C . LYS A 1 91 ? 8.525 6.886 9.445 1.00 92.88 91 LYS A C 1
ATOM 724 O O . LYS A 1 91 ? 7.407 7.387 9.401 1.00 92.88 91 LYS A O 1
ATOM 729 N N . SER A 1 92 ? 9.644 7.584 9.233 1.00 94.94 92 SER A N 1
ATOM 730 C CA . SER A 1 92 ? 9.643 8.999 8.847 1.00 94.94 92 SER A CA 1
ATOM 731 C C . SER A 1 92 ? 8.994 9.190 7.476 1.00 94.94 92 SER A C 1
ATOM 733 O O . SER A 1 92 ? 8.075 9.995 7.340 1.00 94.94 92 SER A O 1
ATOM 735 N N . TRP A 1 93 ? 9.387 8.366 6.499 1.00 93.75 93 TRP A N 1
ATOM 736 C CA . TRP A 1 93 ? 8.807 8.373 5.157 1.00 93.75 93 TRP A CA 1
ATOM 737 C C . TRP A 1 93 ? 7.300 8.100 5.176 1.00 93.75 93 TRP A C 1
ATOM 739 O O . TRP A 1 93 ? 6.528 8.838 4.571 1.00 93.75 93 TRP A O 1
ATOM 749 N N . CYS A 1 94 ? 6.853 7.105 5.948 1.00 93.56 94 CYS A N 1
ATOM 750 C CA . CYS A 1 94 ? 5.426 6.812 6.099 1.00 93.56 94 CYS A CA 1
ATOM 751 C C . CYS A 1 94 ? 4.639 7.986 6.691 1.00 93.56 94 CYS A C 1
ATOM 753 O O . CYS A 1 94 ? 3.544 8.286 6.229 1.00 93.56 94 CYS A O 1
ATOM 755 N N . ARG A 1 95 ? 5.187 8.680 7.699 1.00 92.94 95 ARG A N 1
ATOM 756 C CA . ARG A 1 95 ? 4.529 9.861 8.283 1.00 92.94 95 ARG A CA 1
ATOM 757 C C . ARG A 1 95 ? 4.423 11.007 7.284 1.00 92.94 95 ARG A C 1
ATOM 759 O O . ARG A 1 95 ? 3.390 11.665 7.246 1.00 92.94 95 ARG A O 1
ATOM 766 N N . GLN A 1 96 ? 5.464 11.233 6.483 1.00 93.69 96 GLN A N 1
ATOM 767 C CA . GLN A 1 96 ? 5.449 12.261 5.441 1.00 93.69 96 GLN A CA 1
ATOM 768 C C . GLN A 1 96 ? 4.407 11.963 4.363 1.00 93.69 96 GLN A C 1
ATOM 770 O O . GLN A 1 96 ? 3.740 12.887 3.909 1.00 93.69 96 GLN A O 1
ATOM 775 N N . ASN A 1 97 ? 4.240 10.689 4.000 1.00 93.50 97 ASN A N 1
ATOM 776 C CA . ASN A 1 97 ? 3.299 10.269 2.966 1.00 93.50 97 ASN A CA 1
ATOM 777 C C . ASN A 1 97 ? 1.858 10.108 3.459 1.00 93.50 97 ASN A C 1
ATOM 779 O O . ASN A 1 97 ? 0.933 10.203 2.662 1.00 93.50 97 ASN A O 1
ATOM 783 N N . LYS A 1 98 ? 1.630 9.972 4.774 1.00 91.88 98 LYS A N 1
ATOM 784 C CA . LYS A 1 98 ? 0.277 9.895 5.352 1.00 91.88 98 LYS A CA 1
ATOM 785 C C . LYS A 1 98 ? -0.623 11.069 4.935 1.00 91.88 98 LYS A C 1
ATOM 787 O O . LYS A 1 98 ? -1.829 10.890 4.837 1.00 91.88 98 LYS A O 1
ATOM 792 N N . LYS A 1 99 ? -0.052 12.248 4.665 1.00 91.00 99 LYS A N 1
ATOM 793 C CA . LYS A 1 99 ? -0.796 13.441 4.222 1.00 91.00 99 LYS A CA 1
ATOM 794 C C . LYS A 1 99 ? -1.449 13.307 2.837 1.00 91.00 99 LYS A C 1
ATOM 796 O O . LYS A 1 99 ? -2.310 14.114 2.518 1.00 91.00 99 LYS A O 1
ATOM 801 N N . PHE A 1 100 ? -1.008 12.351 2.018 1.00 91.25 100 PHE A N 1
ATOM 802 C CA . PHE A 1 100 ? -1.569 12.093 0.689 1.00 91.25 100 PHE A CA 1
ATOM 803 C C . PHE A 1 100 ? -2.737 11.102 0.726 1.00 91.25 100 PHE A C 1
ATOM 805 O O . PHE A 1 100 ? -3.435 10.937 -0.270 1.00 91.25 100 PHE A O 1
ATOM 812 N N . LEU A 1 101 ? -2.972 10.460 1.874 1.00 91.88 101 LEU A N 1
ATOM 813 C CA . LEU A 1 101 ? -4.134 9.607 2.062 1.00 91.88 101 LEU A CA 1
ATOM 814 C C . LEU A 1 101 ? -5.389 10.446 2.351 1.00 91.88 101 LEU A C 1
ATOM 816 O O . LEU A 1 101 ? -5.291 11.524 2.943 1.00 91.88 101 LEU A O 1
ATOM 820 N N . PRO A 1 102 ? -6.584 9.935 2.010 1.00 91.19 102 PRO A N 1
ATOM 821 C CA . PRO A 1 102 ? -7.842 10.580 2.352 1.00 91.19 102 PRO A CA 1
ATOM 822 C C . PRO A 1 102 ? -8.019 10.792 3.863 1.00 91.19 102 PRO A C 1
ATOM 824 O O . PRO A 1 102 ? -7.610 9.965 4.684 1.00 91.19 102 PRO A O 1
ATOM 827 N N . TYR A 1 103 ? -8.712 11.881 4.209 1.00 89.69 103 TYR A N 1
ATOM 828 C CA . TYR A 1 103 ? -9.119 12.231 5.579 1.00 89.69 103 TYR A CA 1
ATOM 829 C C . TYR A 1 103 ? -10.350 11.470 6.081 1.00 89.69 103 TYR A C 1
ATOM 831 O O . TYR A 1 103 ? -10.787 11.689 7.201 1.00 89.69 103 TYR A O 1
ATOM 839 N N . GLN A 1 104 ? -10.937 10.608 5.261 1.00 90.00 104 GLN A N 1
ATOM 840 C CA . GLN A 1 104 ? -12.120 9.830 5.603 1.00 90.00 104 GLN A CA 1
ATOM 841 C C . GLN A 1 104 ? -11.853 8.386 5.222 1.00 90.00 104 GLN A C 1
ATOM 843 O O . GLN A 1 104 ? -11.250 8.143 4.172 1.00 90.00 104 GLN A O 1
ATOM 848 N N . ARG A 1 105 ? -12.311 7.455 6.062 1.00 91.62 105 ARG A N 1
ATOM 849 C CA . ARG A 1 105 ? -12.307 6.038 5.712 1.00 91.62 105 ARG A CA 1
ATOM 850 C C . ARG A 1 105 ? -13.627 5.649 5.076 1.00 91.62 105 ARG A C 1
ATOM 852 O O . ARG A 1 105 ? -14.678 6.131 5.495 1.00 91.62 105 ARG A O 1
ATOM 859 N N . LEU A 1 106 ? -13.550 4.765 4.099 1.00 91.25 106 LEU A N 1
ATOM 860 C CA . LEU A 1 106 ? -14.701 4.112 3.502 1.00 91.25 106 LEU A CA 1
ATOM 861 C C . LEU A 1 106 ? -14.786 2.690 4.049 1.00 91.25 106 LEU A C 1
ATOM 863 O O . LEU A 1 106 ? -13.803 1.951 4.003 1.00 91.25 106 LEU A O 1
ATOM 867 N N . ASP A 1 107 ? -15.943 2.314 4.571 1.00 88.25 107 ASP A N 1
ATOM 868 C CA . ASP A 1 107 ? -16.247 0.913 4.808 1.00 88.25 107 ASP A CA 1
ATOM 869 C C . ASP A 1 107 ? -16.560 0.244 3.466 1.00 88.25 107 ASP A C 1
ATOM 871 O O . ASP A 1 107 ? -17.427 0.707 2.730 1.00 88.25 107 ASP A O 1
ATOM 875 N N . LEU A 1 108 ? -15.826 -0.815 3.128 1.00 87.88 108 LEU A N 1
ATOM 876 C CA . LEU A 1 108 ? -15.965 -1.494 1.840 1.00 87.88 108 LEU A CA 1
ATOM 877 C C . LEU A 1 108 ? -17.228 -2.357 1.763 1.00 87.88 108 LEU A C 1
ATOM 879 O O . LEU A 1 108 ? -17.696 -2.619 0.663 1.00 87.88 108 LEU A O 1
ATOM 883 N N . GLU A 1 109 ? -17.768 -2.806 2.900 1.00 85.81 109 GLU A N 1
ATOM 884 C CA . GLU A 1 109 ? -18.964 -3.658 2.919 1.00 85.81 109 GLU A CA 1
ATOM 885 C C . GLU A 1 109 ? -20.246 -2.843 2.750 1.00 85.81 109 GLU A C 1
ATOM 887 O O . GLU A 1 109 ? -21.130 -3.208 1.977 1.00 85.81 109 GLU A O 1
ATOM 892 N N . SER A 1 110 ? -20.352 -1.737 3.489 1.00 82.62 110 SER A N 1
ATOM 893 C CA . SER A 1 110 ? -21.525 -0.858 3.453 1.00 82.62 110 SER A CA 1
ATOM 894 C C . SER A 1 110 ? -21.400 0.303 2.467 1.00 82.62 110 SER A C 1
ATOM 896 O O . SER A 1 110 ? -22.370 1.030 2.266 1.00 82.62 110 SER A O 1
ATOM 898 N N . GLU A 1 111 ? -20.211 0.512 1.896 1.00 85.19 111 GLU A N 1
ATOM 899 C CA . GLU A 1 111 ? -19.860 1.669 1.061 1.00 85.19 111 GLU A CA 1
ATOM 900 C C . GLU A 1 111 ? -20.142 3.017 1.749 1.00 85.19 111 GLU A C 1
ATOM 902 O O . GLU A 1 111 ? -20.333 4.051 1.106 1.00 85.19 111 GLU A O 1
ATOM 907 N N . THR A 1 112 ? -20.149 3.032 3.087 1.00 86.25 112 THR A N 1
ATOM 908 C CA . THR A 1 112 ? -20.404 4.237 3.879 1.00 86.25 112 THR A CA 1
ATOM 909 C C . THR A 1 112 ? -19.127 4.818 4.471 1.00 86.25 112 THR A C 1
ATOM 911 O O . THR A 1 112 ? -18.131 4.132 4.704 1.00 86.25 112 THR A O 1
ATOM 914 N N . LEU A 1 113 ? -19.139 6.130 4.714 1.00 88.06 113 LEU A N 1
ATOM 915 C CA . LEU A 1 113 ? -18.018 6.806 5.356 1.00 88.06 113 LEU A CA 1
ATOM 916 C C . LEU A 1 113 ? -18.011 6.513 6.856 1.00 88.06 113 LEU A C 1
ATOM 918 O O . LEU A 1 113 ? -18.977 6.797 7.566 1.00 88.06 113 LEU A O 1
ATOM 922 N N . ILE A 1 114 ? -16.881 6.009 7.343 1.00 87.88 114 ILE A N 1
ATOM 923 C CA . ILE A 1 114 ? -16.670 5.771 8.766 1.00 87.88 114 ILE A CA 1
ATOM 924 C C . ILE A 1 114 ? -16.416 7.129 9.438 1.00 87.88 114 ILE A C 1
ATOM 926 O O . ILE A 1 114 ? -15.518 7.863 9.010 1.00 87.88 114 ILE A O 1
ATOM 930 N N . PRO A 1 115 ? -17.176 7.490 10.487 1.00 86.69 115 PRO A N 1
ATOM 931 C CA . PRO A 1 115 ? -16.992 8.761 11.171 1.00 86.69 115 PRO A CA 1
ATOM 932 C C . PRO A 1 115 ? -15.667 8.803 11.949 1.00 86.69 115 PRO A C 1
ATOM 934 O O . PRO A 1 115 ? -15.280 7.832 12.599 1.00 86.69 115 PRO A O 1
ATOM 937 N N . GLY A 1 116 ? -15.015 9.970 11.945 1.00 87.19 116 GLY A N 1
ATOM 938 C CA . GLY A 1 116 ? -13.797 10.248 12.714 1.00 87.19 116 GLY A CA 1
ATOM 939 C C . GLY A 1 116 ? -12.515 10.305 11.879 1.00 87.19 116 GLY A C 1
ATOM 940 O O . GLY A 1 116 ? -12.524 10.101 10.667 1.00 87.19 116 GLY A O 1
ATOM 941 N N . ASP A 1 117 ? -11.402 10.611 12.552 1.00 85.88 117 ASP A N 1
ATOM 942 C CA . ASP A 1 117 ? -10.097 10.737 11.902 1.00 85.88 117 ASP A CA 1
ATOM 943 C C . ASP A 1 117 ? -9.519 9.363 11.517 1.00 85.88 117 ASP A C 1
ATOM 945 O O . ASP A 1 117 ? -9.498 8.432 12.333 1.00 85.88 117 ASP A O 1
ATOM 949 N N . PRO A 1 118 ? -8.962 9.217 10.303 1.00 86.50 118 PRO A N 1
ATOM 950 C CA . PRO A 1 118 ? -8.447 7.949 9.829 1.00 86.50 118 PRO A CA 1
ATOM 951 C C . PRO A 1 118 ? -7.129 7.593 10.528 1.00 86.50 118 PRO A C 1
ATOM 953 O O . PRO A 1 118 ? -6.080 8.240 10.376 1.00 86.50 118 PRO A O 1
ATOM 956 N N . ASN A 1 119 ? -7.155 6.488 11.270 1.00 88.75 119 ASN A N 1
ATOM 957 C CA . ASN A 1 119 ? -5.966 5.917 11.890 1.00 88.75 119 ASN A CA 1
ATOM 958 C C . ASN A 1 119 ? -5.256 4.928 10.951 1.0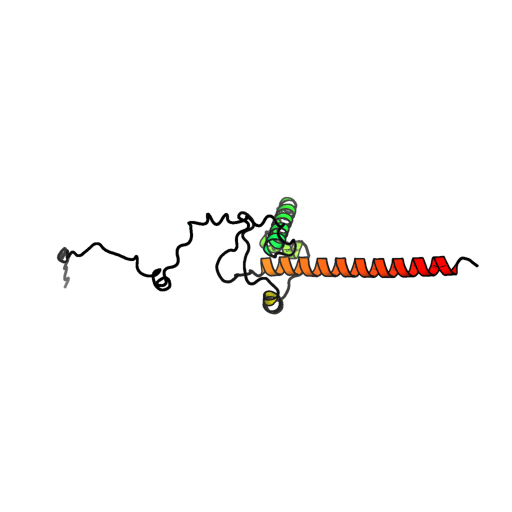0 88.75 119 ASN A C 1
ATOM 960 O O . ASN A 1 119 ? -5.229 3.728 11.209 1.00 88.75 119 ASN A O 1
ATOM 964 N N . TRP A 1 120 ? -4.690 5.444 9.856 1.00 92.31 120 TRP A N 1
ATOM 965 C CA . TRP A 1 120 ? -3.898 4.650 8.912 1.00 92.31 120 TRP A CA 1
ATOM 966 C C . TRP A 1 120 ? -2.690 3.999 9.597 1.00 92.31 120 TRP A C 1
ATOM 968 O O . TRP A 1 120 ? -1.792 4.688 10.099 1.00 92.31 120 TRP A O 1
ATOM 978 N N . SER A 1 121 ? -2.666 2.671 9.602 1.00 93.12 121 SER A N 1
ATOM 979 C CA . SER A 1 121 ? -1.566 1.854 10.098 1.00 93.12 121 SER A CA 1
ATOM 980 C C . SER A 1 121 ? -0.367 1.888 9.149 1.00 93.12 121 SER A C 1
ATOM 982 O O . SER A 1 121 ? -0.466 2.237 7.972 1.00 93.12 121 SER A O 1
ATOM 984 N N . TYR A 1 122 ? 0.805 1.488 9.651 1.00 93.00 122 TYR A N 1
ATOM 985 C CA . TYR A 1 122 ? 1.991 1.378 8.799 1.00 93.00 122 TYR A CA 1
ATOM 986 C C . TYR A 1 122 ? 1.841 0.301 7.723 1.00 93.00 122 TYR A C 1
ATOM 988 O O . TYR A 1 122 ? 2.410 0.467 6.653 1.00 93.00 122 TYR A O 1
ATOM 996 N N . GLU A 1 123 ? 1.106 -0.784 7.980 1.00 93.31 123 GLU A N 1
ATOM 997 C CA . GLU A 1 123 ? 0.919 -1.835 6.974 1.00 93.31 123 GLU A CA 1
ATOM 998 C C . GLU A 1 123 ? 0.020 -1.355 5.829 1.00 93.31 123 GLU A C 1
ATOM 1000 O O . GLU A 1 123 ? 0.371 -1.566 4.671 1.00 93.31 123 GLU A O 1
ATOM 1005 N N . GLU A 1 124 ? -1.045 -0.609 6.138 1.00 94.69 124 GLU A N 1
ATOM 1006 C CA . GLU A 1 124 ? -1.877 0.074 5.135 1.00 94.69 124 GLU A CA 1
ATOM 1007 C C . GLU A 1 124 ? -1.055 1.088 4.330 1.00 94.69 124 GLU A C 1
ATOM 1009 O O . GLU A 1 124 ? -1.081 1.074 3.102 1.00 94.69 124 GLU A O 1
ATOM 1014 N N . LEU A 1 125 ? -0.246 1.914 5.005 1.00 95.31 125 LEU A N 1
ATOM 1015 C CA . LEU A 1 125 ? 0.663 2.858 4.343 1.00 95.31 125 LEU A CA 1
ATOM 1016 C C . LEU A 1 125 ? 1.661 2.146 3.424 1.00 95.31 125 LEU A C 1
ATOM 1018 O O . LEU A 1 125 ? 1.952 2.631 2.338 1.00 95.31 125 LEU A O 1
ATOM 1022 N N . TYR A 1 126 ? 2.193 1.000 3.845 1.00 95.50 126 TYR A N 1
ATOM 1023 C CA . TYR A 1 126 ? 3.099 0.206 3.025 1.00 95.50 126 TYR A CA 1
ATOM 1024 C C . TYR A 1 126 ? 2.404 -0.436 1.819 1.00 95.50 126 TYR A C 1
ATOM 1026 O O . TYR A 1 126 ? 3.018 -0.572 0.765 1.00 95.50 126 TYR A O 1
ATOM 1034 N N . ALA A 1 127 ? 1.155 -0.876 1.965 1.00 95.31 127 ALA A N 1
ATOM 1035 C CA . ALA A 1 127 ? 0.378 -1.401 0.848 1.00 95.31 127 ALA A CA 1
ATOM 1036 C C . ALA A 1 127 ? 0.089 -0.297 -0.178 1.00 95.31 127 ALA A C 1
ATOM 1038 O O . ALA A 1 127 ? 0.332 -0.496 -1.365 1.00 95.31 127 ALA A O 1
ATOM 1039 N N . TRP A 1 128 ? -0.331 0.879 0.293 1.00 95.88 128 TRP A N 1
ATOM 1040 C CA . TRP A 1 128 ? -0.582 2.041 -0.556 1.00 95.88 128 TRP A CA 1
ATOM 1041 C C . TRP A 1 128 ? 0.677 2.514 -1.290 1.00 95.88 128 TRP A C 1
ATOM 1043 O O . TRP A 1 128 ? 0.639 2.671 -2.502 1.00 95.88 128 TRP A O 1
ATOM 1053 N N . LEU A 1 129 ? 1.814 2.640 -0.597 1.00 95.44 129 LEU A N 1
ATOM 1054 C CA . LEU A 1 129 ? 3.080 3.032 -1.231 1.00 95.44 129 LEU A CA 1
ATOM 1055 C C . LEU A 1 129 ? 3.564 2.015 -2.278 1.00 95.44 129 LEU A C 1
ATOM 1057 O O . LEU A 1 129 ? 4.111 2.417 -3.295 1.00 95.44 129 LEU A O 1
ATOM 1061 N N . ASN A 1 130 ? 3.348 0.709 -2.059 1.00 94.50 130 ASN A N 1
ATOM 1062 C CA . ASN A 1 130 ? 3.703 -0.319 -3.053 1.00 94.50 130 ASN A CA 1
ATOM 1063 C C . ASN A 1 130 ? 2.835 -0.160 -4.314 1.00 94.50 130 ASN A C 1
ATOM 1065 O O . ASN A 1 130 ? 3.292 -0.405 -5.425 1.00 94.50 130 ASN A O 1
ATOM 1069 N N . TRP A 1 131 ? 1.554 0.172 -4.130 1.00 94.50 131 TRP A N 1
ATOM 1070 C CA . TRP A 1 131 ? 0.623 0.390 -5.232 1.00 94.50 131 TRP A CA 1
ATOM 1071 C C . TRP A 1 131 ? 0.958 1.664 -6.008 1.00 94.50 131 TRP A C 1
ATOM 1073 O O . TRP A 1 131 ? 0.922 1.640 -7.232 1.00 94.50 131 TRP A O 1
ATOM 1083 N N . ASP A 1 132 ? 1.318 2.734 -5.302 1.00 92.88 132 ASP A N 1
ATOM 1084 C CA . ASP A 1 132 ? 1.714 4.018 -5.884 1.00 92.88 132 ASP A CA 1
ATOM 1085 C C . ASP A 1 132 ? 2.985 3.871 -6.736 1.00 92.88 132 ASP A C 1
ATOM 1087 O O . ASP A 1 132 ? 2.991 4.251 -7.902 1.00 92.88 132 ASP A O 1
ATOM 1091 N N . GLU A 1 133 ? 4.008 3.188 -6.205 1.00 92.31 133 GLU A N 1
ATOM 1092 C CA . GLU A 1 133 ? 5.239 2.851 -6.936 1.00 92.31 133 GLU A CA 1
ATOM 1093 C C . GLU A 1 133 ? 4.929 2.043 -8.205 1.00 92.31 133 GLU A C 1
ATOM 1095 O O . GLU A 1 133 ? 5.348 2.416 -9.298 1.00 92.31 133 GLU A O 1
ATOM 1100 N N . LYS A 1 134 ? 4.087 1.007 -8.094 1.00 91.50 134 LYS A N 1
ATOM 1101 C CA . LYS A 1 134 ? 3.657 0.201 -9.245 1.00 91.50 134 LYS A CA 1
ATOM 1102 C C . LYS A 1 134 ? 2.885 1.019 -10.283 1.00 91.50 134 LYS A C 1
ATOM 1104 O O . LYS A 1 134 ? 3.016 0.775 -11.478 1.00 91.50 134 LYS A O 1
ATOM 1109 N N . LYS A 1 135 ? 2.052 1.967 -9.850 1.00 92.06 135 LYS A N 1
ATOM 1110 C CA . LYS A 1 135 ? 1.297 2.838 -10.758 1.00 92.06 135 LYS A CA 1
ATOM 1111 C C . LYS A 1 135 ? 2.198 3.818 -11.486 1.00 92.06 135 LYS A C 1
ATOM 1113 O O . LYS A 1 135 ? 1.950 4.098 -12.654 1.00 92.06 135 LYS A O 1
ATOM 1118 N N . GLN A 1 136 ? 3.232 4.301 -10.813 1.00 88.94 136 GLN A N 1
ATOM 1119 C CA . GLN A 1 136 ? 4.230 5.153 -11.429 1.00 88.94 136 GLN A CA 1
ATOM 1120 C C . GLN A 1 136 ? 5.058 4.383 -12.465 1.00 88.94 136 GLN A C 1
ATOM 1122 O O . GLN A 1 136 ? 5.189 4.852 -13.587 1.00 88.94 136 GLN A O 1
ATOM 1127 N N . GLU A 1 137 ? 5.491 3.158 -12.152 1.00 90.00 137 GLU A N 1
ATOM 1128 C CA . GLU A 1 137 ? 6.169 2.279 -13.118 1.00 90.00 137 GLU A CA 1
ATOM 1129 C C . GLU A 1 137 ? 5.302 1.972 -14.351 1.00 90.00 137 GLU A C 1
ATOM 1131 O O . GLU A 1 137 ? 5.798 1.991 -15.474 1.00 90.00 137 GLU A O 1
ATOM 1136 N N . GLU A 1 138 ? 4.008 1.690 -14.160 1.00 91.75 138 GLU A N 1
ATOM 1137 C CA . GLU A 1 138 ? 3.065 1.455 -15.264 1.00 91.75 138 GLU A CA 1
ATOM 1138 C C . GLU A 1 138 ? 2.923 2.693 -16.164 1.00 91.75 138 GLU A C 1
ATOM 1140 O O . GLU A 1 138 ? 2.921 2.560 -17.386 1.00 91.75 138 GLU A O 1
ATOM 1145 N N . ALA A 1 139 ? 2.845 3.889 -15.573 1.00 89.88 139 ALA A N 1
ATOM 1146 C CA . ALA A 1 139 ? 2.762 5.141 -16.322 1.00 89.88 139 ALA A CA 1
ATOM 1147 C C . ALA A 1 139 ? 4.059 5.446 -17.088 1.00 89.88 139 ALA A C 1
ATOM 1149 O O . ALA A 1 139 ? 4.007 5.876 -18.240 1.00 89.88 139 ALA A O 1
ATOM 1150 N N . ASP A 1 140 ? 5.216 5.189 -16.474 1.00 90.25 140 ASP A N 1
ATOM 1151 C CA . ASP A 1 140 ? 6.519 5.380 -17.114 1.00 90.25 140 ASP A CA 1
ATOM 1152 C C . ASP A 1 140 ? 6.677 4.434 -18.320 1.00 90.25 140 ASP A C 1
ATOM 1154 O O . ASP A 1 140 ? 7.104 4.859 -19.394 1.00 90.25 140 ASP A O 1
ATOM 1158 N N . GLN A 1 141 ? 6.250 3.172 -18.192 1.00 90.56 141 GLN A N 1
ATOM 1159 C CA . GLN A 1 141 ? 6.248 2.204 -19.297 1.00 90.56 141 GLN A CA 1
ATOM 1160 C C . GLN A 1 141 ? 5.306 2.603 -20.437 1.00 90.56 141 GLN A C 1
ATOM 1162 O O . GLN A 1 141 ? 5.649 2.421 -21.607 1.00 90.56 141 GLN A O 1
ATOM 1167 N N . GLU A 1 142 ? 4.124 3.132 -20.118 1.00 91.38 142 GLU A N 1
ATOM 1168 C CA . GLU A 1 142 ? 3.175 3.623 -21.121 1.00 91.38 142 GLU A CA 1
ATOM 1169 C C . GLU A 1 142 ? 3.766 4.813 -21.891 1.00 91.38 142 GLU A C 1
ATOM 1171 O O . GLU A 1 142 ? 3.766 4.806 -23.122 1.00 91.38 142 GLU A O 1
ATOM 1176 N N . ALA A 1 143 ? 4.385 5.769 -21.192 1.00 89.44 143 ALA A N 1
ATOM 1177 C CA . ALA A 1 143 ? 5.056 6.909 -21.813 1.00 89.44 143 ALA A CA 1
ATOM 1178 C C . ALA A 1 143 ? 6.243 6.493 -22.704 1.00 89.44 143 ALA A C 1
ATOM 1180 O O . ALA A 1 143 ? 6.424 7.030 -23.801 1.00 89.44 143 ALA A O 1
ATOM 1181 N N . GLU A 1 144 ? 7.049 5.518 -22.272 1.00 89.31 144 GLU A N 1
ATOM 1182 C CA . GLU A 1 144 ? 8.129 4.957 -23.092 1.00 89.31 144 GLU A CA 1
ATOM 1183 C C . GLU A 1 144 ? 7.589 4.258 -24.347 1.00 89.31 144 GLU A C 1
ATOM 1185 O O . GLU A 1 144 ? 8.131 4.442 -25.441 1.00 89.31 144 GLU A O 1
ATOM 1190 N N . ALA A 1 145 ? 6.506 3.488 -24.217 1.00 90.44 145 ALA A N 1
ATOM 1191 C CA . ALA A 1 145 ? 5.871 2.810 -25.342 1.00 90.44 145 ALA A CA 1
ATOM 1192 C C . ALA A 1 145 ? 5.295 3.806 -26.360 1.00 90.44 145 ALA A C 1
ATOM 1194 O O . ALA A 1 145 ? 5.475 3.613 -27.565 1.00 90.44 145 ALA A O 1
ATOM 1195 N N . GLU A 1 146 ? 4.665 4.888 -25.896 1.00 89.12 146 GLU A N 1
ATOM 1196 C CA . GLU A 1 146 ? 4.183 5.974 -26.755 1.00 89.12 146 GLU A CA 1
ATOM 1197 C C . GLU A 1 146 ? 5.330 6.661 -27.504 1.00 89.12 146 GLU A C 1
ATOM 1199 O O . GLU A 1 146 ? 5.234 6.888 -28.713 1.00 89.12 146 GLU A O 1
ATOM 1204 N N . LEU A 1 147 ? 6.447 6.938 -26.825 1.00 88.88 147 LEU A N 1
ATOM 1205 C CA . LEU A 1 147 ? 7.618 7.559 -27.444 1.00 88.88 147 LEU A CA 1
ATOM 1206 C C . LEU A 1 147 ? 8.263 6.645 -28.498 1.00 88.88 147 LEU A C 1
ATOM 1208 O O . LEU A 1 147 ? 8.622 7.105 -29.584 1.00 88.88 147 LEU A O 1
ATOM 1212 N N . ILE A 1 148 ? 8.371 5.342 -28.219 1.00 89.38 148 ILE A N 1
ATOM 1213 C CA . ILE A 1 148 ? 8.852 4.350 -29.191 1.00 89.38 148 ILE A CA 1
ATOM 1214 C C . ILE A 1 148 ? 7.904 4.270 -30.393 1.00 89.38 148 ILE A C 1
ATOM 1216 O O . ILE A 1 148 ? 8.371 4.262 -31.535 1.00 89.38 148 ILE A O 1
ATOM 1220 N N . ALA A 1 149 ? 6.589 4.238 -30.161 1.00 88.50 149 ALA A N 1
ATOM 1221 C CA . ALA A 1 149 ? 5.594 4.199 -31.227 1.00 88.50 149 ALA A CA 1
ATOM 1222 C C . ALA A 1 149 ? 5.672 5.448 -32.121 1.00 88.50 149 ALA A C 1
ATOM 1224 O O . ALA A 1 149 ? 5.678 5.321 -33.345 1.00 88.50 149 ALA A O 1
ATOM 1225 N N . ALA A 1 150 ? 5.816 6.641 -31.535 1.00 83.56 150 ALA A N 1
ATOM 1226 C CA . ALA A 1 150 ? 5.967 7.891 -32.278 1.00 83.56 150 ALA A CA 1
ATOM 1227 C C . ALA A 1 150 ? 7.223 7.893 -33.174 1.00 83.56 150 ALA A C 1
ATOM 1229 O O . ALA A 1 150 ? 7.143 8.222 -34.357 1.00 83.56 150 ALA A O 1
ATOM 1230 N N . LEU A 1 151 ? 8.367 7.431 -32.656 1.00 79.88 151 LEU A N 1
ATOM 1231 C CA . LEU A 1 151 ? 9.619 7.336 -33.425 1.00 79.88 151 LEU A CA 1
ATOM 1232 C C . LEU A 1 151 ? 9.551 6.315 -34.577 1.00 79.88 151 LEU A C 1
ATOM 1234 O O . LEU A 1 151 ? 10.209 6.485 -35.611 1.00 79.88 151 LEU A O 1
ATOM 1238 N N . GLN A 1 152 ? 8.767 5.245 -34.417 1.00 73.88 152 GLN A N 1
ATOM 1239 C CA . GLN A 1 152 ? 8.546 4.246 -35.467 1.00 73.88 152 GLN A CA 1
ATOM 1240 C C . GLN A 1 152 ? 7.653 4.771 -36.598 1.00 73.88 152 GLN A C 1
ATOM 1242 O O . GLN A 1 152 ? 7.885 4.422 -37.757 1.00 73.88 152 GLN A O 1
ATOM 1247 N N . VAL A 1 153 ? 6.674 5.626 -36.286 1.00 69.12 153 VAL A N 1
ATOM 1248 C CA . VAL A 1 153 ? 5.818 6.278 -37.290 1.00 69.12 153 VAL A CA 1
ATOM 1249 C C . VAL A 1 153 ? 6.621 7.280 -38.125 1.00 69.12 153 VAL A C 1
ATOM 1251 O O . VAL A 1 153 ? 6.569 7.211 -39.353 1.00 69.12 153 VAL A O 1
ATOM 1254 N N . ASP A 1 154 ? 7.458 8.110 -37.496 1.00 60.25 154 ASP A N 1
ATOM 1255 C CA . ASP A 1 154 ? 8.316 9.069 -38.212 1.00 60.25 154 ASP A CA 1
ATOM 1256 C C . ASP A 1 154 ? 9.330 8.370 -39.139 1.00 60.25 154 ASP A C 1
ATOM 1258 O O . ASP A 1 154 ? 9.580 8.808 -40.263 1.00 60.25 154 ASP A O 1
ATOM 1262 N N . SER A 1 155 ? 9.875 7.220 -38.731 1.00 61.03 155 SER A N 1
ATOM 1263 C CA . SER A 1 155 ? 10.797 6.440 -39.575 1.00 61.03 155 SER A CA 1
ATOM 1264 C C . SER A 1 155 ? 10.112 5.795 -40.792 1.00 61.03 155 SER A C 1
ATOM 1266 O O . SER A 1 155 ? 10.761 5.552 -41.812 1.00 61.03 155 SER A O 1
ATOM 1268 N N . ALA A 1 156 ? 8.804 5.524 -40.716 1.00 59.66 156 ALA A N 1
ATOM 1269 C CA . ALA A 1 156 ? 8.027 4.950 -41.814 1.00 59.66 156 ALA A CA 1
ATOM 1270 C C . ALA A 1 156 ? 7.634 5.990 -42.881 1.00 59.66 156 ALA A C 1
ATOM 1272 O O . ALA A 1 156 ? 7.479 5.631 -44.052 1.00 59.66 156 ALA A O 1
ATOM 1273 N N . GLU A 1 157 ? 7.515 7.269 -42.512 1.00 57.50 157 GLU A N 1
ATOM 1274 C CA . GLU A 1 157 ? 7.240 8.355 -43.463 1.00 57.50 157 GLU A CA 1
ATOM 1275 C C . GLU A 1 157 ? 8.487 8.783 -44.254 1.00 57.50 157 GLU A C 1
ATOM 1277 O O . GLU A 1 157 ? 8.382 9.084 -45.443 1.00 57.50 157 GLU A O 1
ATOM 1282 N N . PHE A 1 158 ? 9.685 8.704 -43.665 1.00 53.44 158 PHE A N 1
ATOM 1283 C CA . PHE A 1 158 ? 10.945 9.029 -44.353 1.00 53.44 158 PHE A CA 1
ATOM 1284 C C . PHE A 1 158 ? 11.508 7.904 -45.246 1.00 53.44 158 PHE A C 1
ATOM 1286 O O . PHE A 1 158 ? 12.448 8.135 -46.004 1.00 53.44 158 PHE A O 1
ATOM 1293 N N . GLY A 1 159 ? 10.938 6.694 -45.193 1.00 52.94 159 GLY A N 1
ATOM 1294 C CA . GLY A 1 159 ? 11.341 5.544 -46.017 1.00 52.94 159 GLY A CA 1
ATOM 1295 C C . GLY A 1 159 ? 10.635 5.423 -47.376 1.00 52.94 159 GLY A C 1
ATOM 1296 O O . GLY A 1 159 ? 10.892 4.467 -48.106 1.00 52.94 159 GLY A O 1
ATOM 1297 N N . ARG A 1 160 ? 9.731 6.350 -47.725 1.00 51.75 160 ARG A N 1
ATOM 1298 C CA . ARG A 1 160 ? 9.063 6.412 -49.038 1.00 51.75 160 ARG A CA 1
ATOM 1299 C C . ARG A 1 160 ? 9.678 7.514 -49.909 1.00 51.75 160 ARG A C 1
ATOM 1301 O O . ARG A 1 160 ? 9.070 8.567 -50.082 1.00 51.75 160 ARG A O 1
ATOM 1308 N N . VAL A 1 161 ? 10.863 7.268 -50.467 1.00 45.19 161 VAL A N 1
ATOM 1309 C CA . VAL A 1 161 ? 11.407 8.019 -51.617 1.00 45.19 161 VAL A CA 1
ATOM 1310 C C . VAL A 1 161 ? 11.935 7.032 -52.643 1.00 45.19 161 VAL A C 1
ATOM 1312 O O . VAL A 1 161 ? 12.666 6.106 -52.230 1.00 45.19 161 VAL A O 1
#

pLDDT: mean 76.76, std 21.53, range [38.66, 97.25]